Protein AF-X6NZA1-F1 (afdb_monomer)

Structure (mmCIF, N/CA/C/O backbone):
data_AF-X6NZA1-F1
#
_entry.id   AF-X6NZA1-F1
#
loop_
_atom_site.group_PDB
_atom_site.id
_atom_site.type_symbol
_atom_site.label_atom_id
_atom_site.label_alt_id
_atom_site.label_comp_id
_atom_site.label_asym_id
_atom_site.label_entity_id
_atom_site.label_seq_id
_atom_site.pdbx_PDB_ins_code
_atom_site.Cartn_x
_atom_site.Cartn_y
_atom_site.Cartn_z
_atom_site.occupancy
_atom_site.B_iso_or_equiv
_atom_site.auth_seq_id
_atom_site.auth_comp_id
_atom_site.auth_asym_id
_atom_site.auth_atom_id
_atom_site.pdbx_PDB_model_num
ATOM 1 N N . MET A 1 1 ? 11.816 9.836 -14.842 1.00 37.88 1 MET A N 1
ATOM 2 C CA . MET A 1 1 ? 12.867 8.801 -14.950 1.00 37.88 1 MET A CA 1
ATOM 3 C C . MET A 1 1 ? 12.562 7.784 -13.862 1.00 37.88 1 MET A C 1
ATOM 5 O O . MET A 1 1 ? 12.556 8.183 -12.707 1.00 37.88 1 MET A O 1
ATOM 9 N N . TYR A 1 2 ? 12.155 6.558 -14.201 1.00 55.84 2 TYR A N 1
ATOM 10 C CA . TYR A 1 2 ? 11.801 5.559 -13.184 1.00 55.84 2 TYR A CA 1
ATOM 11 C C . TYR A 1 2 ? 13.058 5.196 -12.386 1.00 55.84 2 TYR A C 1
ATOM 13 O O . TYR A 1 2 ? 14.068 4.814 -12.976 1.00 55.84 2 TYR A O 1
ATOM 21 N N . SER A 1 3 ? 13.025 5.378 -11.066 1.00 69.12 3 SER A N 1
ATOM 22 C CA . SER A 1 3 ? 14.088 4.900 -10.187 1.00 69.12 3 SER A CA 1
ATOM 23 C C . SER A 1 3 ? 14.030 3.374 -10.142 1.00 69.12 3 SER A C 1
ATOM 25 O O . SER A 1 3 ? 12.993 2.801 -9.825 1.00 69.12 3 SER A O 1
ATOM 27 N N . VAL A 1 4 ? 15.132 2.717 -10.504 1.00 81.69 4 VAL A N 1
ATOM 28 C CA . VAL A 1 4 ? 15.249 1.255 -10.444 1.00 81.69 4 VAL A CA 1
ATOM 29 C C . VAL A 1 4 ? 15.360 0.844 -8.978 1.00 81.69 4 VAL A C 1
ATOM 31 O O . VAL A 1 4 ? 16.260 1.307 -8.276 1.00 81.69 4 VAL A O 1
ATOM 34 N N . THR A 1 5 ? 14.449 -0.006 -8.506 1.00 89.38 5 THR A N 1
ATOM 35 C CA . THR A 1 5 ? 14.457 -0.506 -7.126 1.00 89.38 5 THR A CA 1
ATOM 36 C C . THR A 1 5 ? 15.289 -1.785 -6.992 1.00 89.38 5 THR A C 1
ATOM 38 O O . THR A 1 5 ? 15.560 -2.487 -7.967 1.00 89.38 5 THR A O 1
ATOM 41 N N . ASN A 1 6 ? 15.655 -2.152 -5.759 1.00 91.56 6 ASN A N 1
ATOM 42 C CA . ASN A 1 6 ? 16.301 -3.444 -5.491 1.00 91.56 6 ASN A CA 1
ATOM 43 C C . ASN A 1 6 ? 15.413 -4.637 -5.888 1.00 91.56 6 ASN A C 1
ATOM 45 O O . ASN A 1 6 ? 15.932 -5.681 -6.285 1.00 91.56 6 ASN A O 1
ATOM 49 N N . LEU A 1 7 ? 14.086 -4.480 -5.812 1.00 91.81 7 LEU A N 1
ATOM 50 C CA . LEU A 1 7 ? 13.142 -5.488 -6.286 1.00 91.81 7 LEU A CA 1
ATOM 51 C C . LEU A 1 7 ? 13.224 -5.631 -7.810 1.00 91.81 7 LEU A C 1
ATOM 53 O O . LEU A 1 7 ? 13.315 -6.750 -8.303 1.00 91.81 7 LEU A O 1
ATOM 57 N N . ASP A 1 8 ? 13.291 -4.521 -8.548 1.00 91.56 8 ASP A N 1
ATOM 58 C CA . ASP A 1 8 ? 13.458 -4.554 -10.007 1.00 91.56 8 ASP A CA 1
ATOM 59 C C . ASP A 1 8 ? 14.763 -5.252 -10.407 1.00 91.56 8 ASP A C 1
ATOM 61 O O . ASP A 1 8 ? 14.767 -6.096 -11.304 1.00 91.56 8 ASP A O 1
ATOM 65 N N . LEU A 1 9 ? 15.865 -4.974 -9.698 1.00 93.69 9 LEU A N 1
ATOM 66 C CA . LEU A 1 9 ? 17.150 -5.644 -9.926 1.00 93.69 9 LEU A CA 1
ATOM 67 C C . LEU A 1 9 ? 17.053 -7.156 -9.699 1.00 93.69 9 LEU A C 1
ATOM 69 O O . LEU A 1 9 ? 17.594 -7.934 -10.484 1.00 93.69 9 LEU A O 1
ATOM 73 N N . LEU A 1 10 ? 16.350 -7.589 -8.652 1.00 95.19 10 LEU A N 1
ATOM 74 C CA . LEU A 1 10 ? 16.145 -9.009 -8.383 1.00 95.19 10 LEU A CA 1
ATOM 75 C C . LEU A 1 10 ? 15.297 -9.669 -9.475 1.00 95.19 10 LEU A C 1
ATOM 77 O O . LEU A 1 10 ? 15.680 -10.715 -9.999 1.00 95.19 10 LEU A O 1
ATOM 81 N N . LEU A 1 11 ? 14.166 -9.054 -9.819 1.00 95.44 11 LEU A N 1
ATOM 82 C CA . LEU A 1 11 ? 13.207 -9.605 -10.771 1.00 95.44 11 LEU A CA 1
ATOM 83 C C . LEU A 1 11 ? 13.744 -9.613 -12.203 1.00 95.44 11 LEU A C 1
ATOM 85 O O . LEU A 1 11 ? 13.451 -10.549 -12.939 1.00 95.44 11 LEU A O 1
ATOM 89 N N . SER A 1 12 ? 14.592 -8.651 -12.582 1.00 94.31 12 SER A N 1
ATOM 90 C CA . SER A 1 12 ? 15.208 -8.592 -13.918 1.00 94.31 12 SER A CA 1
ATOM 91 C C . SER A 1 12 ? 16.053 -9.823 -14.278 1.00 94.31 12 SER A C 1
ATOM 93 O O . SER A 1 12 ? 16.276 -10.092 -15.458 1.00 94.31 12 SER A O 1
ATOM 95 N N . LYS A 1 13 ? 16.461 -10.632 -13.287 1.00 96.94 13 LYS A N 1
ATOM 96 C CA . LYS A 1 13 ? 17.094 -11.946 -13.507 1.00 96.94 13 LYS A CA 1
ATOM 97 C C . LYS A 1 13 ? 16.158 -12.961 -14.176 1.00 96.94 13 LYS A C 1
ATOM 99 O O . LYS A 1 13 ? 16.638 -13.945 -14.733 1.00 96.94 13 LYS A O 1
ATOM 104 N N . TYR A 1 14 ? 14.847 -12.721 -14.134 1.00 97.44 14 TYR A N 1
ATOM 105 C CA . TYR A 1 14 ? 13.796 -13.534 -14.742 1.00 97.44 14 TYR A CA 1
ATOM 106 C C . TYR A 1 14 ? 12.975 -12.664 -15.713 1.00 97.44 14 TYR A C 1
ATOM 108 O O . TYR A 1 14 ? 11.907 -12.174 -15.347 1.00 97.44 14 TYR A O 1
ATOM 116 N N . PRO A 1 15 ? 13.451 -12.442 -16.955 1.00 95.81 15 PRO A N 1
ATOM 117 C CA . PRO A 1 15 ? 12.930 -11.381 -17.823 1.00 95.81 15 PRO A CA 1
ATOM 118 C C . PRO A 1 15 ? 11.441 -11.484 -18.166 1.00 95.81 15 PRO A C 1
ATOM 120 O O . PRO A 1 15 ? 10.765 -10.461 -18.229 1.00 95.81 15 PRO A O 1
ATOM 123 N N . SER A 1 16 ? 10.916 -12.698 -18.365 1.00 97.12 16 SER A N 1
ATOM 124 C CA . SER A 1 16 ? 9.486 -12.906 -18.630 1.00 97.12 16 SER A CA 1
ATOM 125 C C . SER A 1 16 ? 8.631 -12.504 -17.430 1.00 97.12 16 SER A C 1
ATOM 127 O O . SER A 1 16 ? 7.700 -11.721 -17.572 1.00 97.12 16 SER A O 1
ATOM 129 N N . TYR A 1 17 ? 9.007 -12.966 -16.235 1.00 96.81 17 TYR A N 1
ATOM 130 C CA . TYR A 1 17 ? 8.321 -12.606 -14.999 1.00 96.81 17 TYR A CA 1
ATOM 131 C C . TYR A 1 17 ? 8.415 -11.105 -14.717 1.00 96.81 17 TYR A C 1
ATOM 133 O O . TYR A 1 17 ? 7.430 -10.490 -14.321 1.00 96.81 17 TYR A O 1
ATOM 141 N N . TRP A 1 18 ? 9.586 -10.501 -14.940 1.00 96.44 18 TRP A N 1
ATOM 142 C CA . TRP A 1 18 ? 9.766 -9.062 -14.774 1.00 96.44 18 TRP A CA 1
ATOM 143 C C . TRP A 1 18 ? 8.849 -8.265 -15.702 1.00 96.44 18 TRP A C 1
ATOM 145 O O . TRP A 1 18 ? 8.194 -7.340 -15.235 1.00 96.44 18 TRP A O 1
ATOM 155 N N . ALA A 1 19 ? 8.739 -8.648 -16.977 1.00 96.06 19 ALA A N 1
ATOM 156 C CA . ALA A 1 19 ? 7.845 -7.978 -17.916 1.00 96.06 19 ALA A CA 1
ATOM 157 C C . ALA A 1 19 ? 6.382 -8.027 -17.440 1.00 96.06 19 ALA A C 1
ATOM 159 O O . ALA A 1 19 ? 5.717 -6.990 -17.392 1.00 96.06 19 ALA A O 1
ATOM 160 N N . ASP A 1 20 ? 5.902 -9.201 -17.024 1.00 97.06 20 ASP A N 1
ATOM 161 C CA . ASP A 1 20 ? 4.536 -9.369 -16.517 1.00 97.06 20 ASP A CA 1
ATOM 162 C C . ASP A 1 20 ? 4.304 -8.569 -15.228 1.00 97.06 20 ASP A C 1
ATOM 164 O O . ASP A 1 20 ? 3.317 -7.838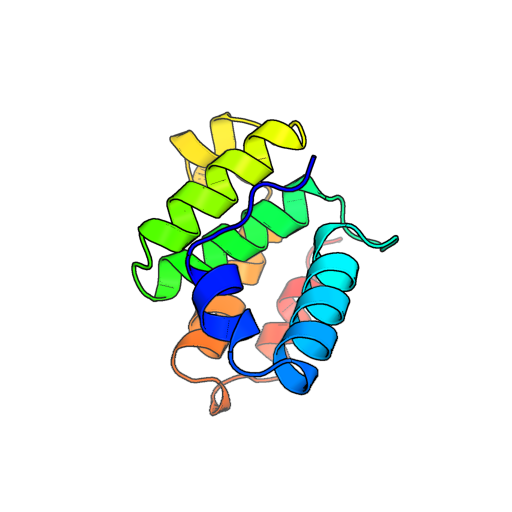 -15.109 1.00 97.06 20 ASP A O 1
ATOM 168 N N . PHE A 1 21 ? 5.245 -8.639 -14.283 1.00 95.88 21 PHE A N 1
ATOM 169 C CA . PHE A 1 21 ? 5.190 -7.896 -13.026 1.00 95.88 21 PHE A CA 1
ATOM 170 C C . PHE A 1 21 ? 5.190 -6.381 -13.251 1.00 95.88 21 PHE A C 1
ATOM 172 O O . PHE A 1 21 ? 4.350 -5.676 -12.692 1.00 95.88 21 PHE A O 1
ATOM 179 N N . SER A 1 22 ? 6.104 -5.863 -14.073 1.00 93.94 22 SER A N 1
ATOM 180 C CA . SER A 1 22 ? 6.208 -4.432 -14.358 1.00 93.94 22 SER A CA 1
ATOM 181 C C . SER A 1 22 ? 4.961 -3.911 -15.066 1.00 93.94 22 SER A C 1
ATOM 183 O O . SER A 1 22 ? 4.468 -2.843 -14.705 1.00 93.94 22 SER A O 1
ATOM 185 N N . ASN A 1 23 ? 4.401 -4.678 -16.006 1.00 95.75 23 ASN A N 1
ATOM 186 C CA . ASN A 1 23 ? 3.147 -4.330 -16.673 1.00 95.75 23 ASN 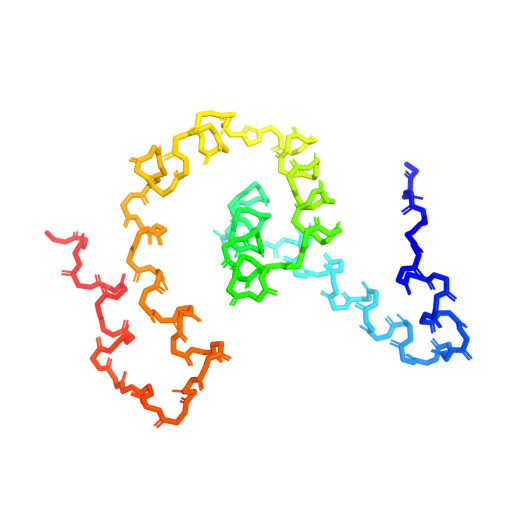A CA 1
ATOM 187 C C . ASN A 1 23 ? 1.972 -4.302 -15.691 1.00 95.75 23 ASN A C 1
ATOM 189 O O . ASN A 1 23 ? 1.187 -3.349 -15.693 1.00 95.75 23 ASN A O 1
ATOM 193 N N . PHE A 1 24 ? 1.866 -5.313 -14.825 1.00 95.81 24 PHE A N 1
ATOM 194 C CA . PHE A 1 24 ? 0.844 -5.358 -13.784 1.00 95.81 24 PHE A CA 1
ATOM 195 C C . PHE A 1 24 ? 0.974 -4.169 -12.826 1.00 95.81 24 PHE A C 1
ATOM 197 O O . PHE A 1 24 ? 0.005 -3.441 -12.623 1.00 95.81 24 PHE A O 1
ATOM 204 N N . ASN A 1 25 ? 2.172 -3.921 -12.294 1.00 94.69 25 ASN A N 1
ATOM 205 C CA . ASN A 1 25 ? 2.419 -2.848 -11.338 1.00 94.69 25 ASN A CA 1
ATOM 206 C C . ASN A 1 25 ? 2.168 -1.459 -11.950 1.00 94.69 25 ASN A C 1
ATOM 208 O O . ASN A 1 25 ? 1.517 -0.619 -11.331 1.00 94.69 25 ASN A O 1
ATOM 212 N N . ALA A 1 26 ? 2.613 -1.224 -13.190 1.00 93.94 26 ALA A N 1
ATOM 213 C CA . ALA A 1 26 ? 2.342 0.023 -13.902 1.00 93.94 26 ALA A CA 1
ATOM 214 C C . ALA A 1 26 ? 0.839 0.222 -14.139 1.00 93.94 26 ALA A C 1
ATOM 216 O O . ALA A 1 26 ? 0.316 1.310 -13.903 1.00 93.94 26 ALA A O 1
ATOM 217 N N . THR A 1 27 ? 0.123 -0.831 -14.539 1.00 95.31 27 THR A N 1
ATOM 218 C CA . THR A 1 27 ? -1.333 -0.775 -14.732 1.00 95.31 27 THR A CA 1
ATOM 219 C C . THR A 1 27 ? -2.050 -0.481 -13.417 1.00 95.31 27 THR A C 1
ATOM 221 O O . THR A 1 27 ? -2.901 0.408 -13.363 1.00 95.31 27 THR A O 1
ATOM 224 N N . LEU A 1 28 ? -1.676 -1.183 -12.346 1.00 95.19 28 LEU A N 1
ATOM 225 C CA . LEU A 1 28 ? -2.292 -1.044 -11.034 1.00 95.19 28 LEU A CA 1
ATOM 226 C C . LEU A 1 28 ? -2.058 0.347 -10.447 1.00 95.19 28 LEU A C 1
ATOM 228 O O . LEU A 1 28 ? -3.017 0.966 -10.003 1.00 95.19 28 LEU A O 1
ATOM 232 N N . MET A 1 29 ? -0.826 0.863 -10.469 1.00 95.00 29 MET A N 1
ATOM 233 C CA . MET A 1 29 ? -0.471 2.101 -9.763 1.00 95.00 29 MET A CA 1
ATOM 234 C C . MET A 1 29 ? -0.636 3.361 -10.620 1.00 95.00 29 MET A C 1
ATOM 236 O O . MET A 1 29 ? -1.095 4.384 -10.117 1.00 95.00 29 MET A O 1
ATOM 240 N N . LEU A 1 30 ? -0.307 3.293 -11.914 1.00 93.12 30 LEU A N 1
ATOM 241 C CA . LEU A 1 30 ? -0.257 4.456 -12.814 1.00 93.12 30 LEU A CA 1
ATOM 242 C C . LEU A 1 30 ? -1.339 4.436 -13.901 1.00 93.12 30 LEU A C 1
ATOM 244 O O . LEU A 1 30 ? -1.657 5.482 -14.463 1.00 93.12 30 LEU A O 1
ATOM 248 N N . GLY A 1 31 ? -1.910 3.267 -14.200 1.00 92.62 31 GLY A N 1
ATOM 249 C CA . GLY A 1 31 ? -2.922 3.109 -15.240 1.00 92.62 31 GLY A CA 1
ATOM 250 C C . GLY A 1 31 ? -4.210 3.885 -14.956 1.00 92.62 31 GLY A C 1
ATOM 251 O O . GLY A 1 31 ? -4.584 4.130 -13.804 1.00 92.62 31 GLY A O 1
ATOM 252 N N . ASN A 1 32 ? -4.931 4.245 -16.018 1.00 91.56 32 ASN A N 1
ATOM 253 C CA . ASN A 1 32 ? -6.252 4.860 -15.898 1.00 91.56 32 ASN A CA 1
ATOM 254 C C . ASN A 1 32 ? -7.197 3.929 -15.128 1.00 91.56 32 ASN A C 1
ATOM 256 O O . ASN A 1 32 ? -7.270 2.735 -15.407 1.00 91.56 32 ASN A O 1
ATOM 260 N N . GLY A 1 33 ? -7.922 4.469 -14.153 1.00 89.50 33 GLY A N 1
ATOM 261 C CA . GLY A 1 33 ? -8.814 3.672 -13.320 1.00 89.50 33 GLY A CA 1
ATOM 262 C C . GLY A 1 33 ? -9.688 4.529 -12.408 1.00 89.50 33 GLY A C 1
ATOM 263 O O . GLY A 1 33 ? -9.467 5.734 -12.302 1.00 89.50 33 GLY A O 1
ATOM 264 N N . PRO A 1 34 ? -10.673 3.913 -11.736 1.00 90.25 34 PRO A N 1
ATOM 265 C CA . PRO A 1 34 ? -11.675 4.627 -10.941 1.00 90.25 34 PRO A CA 1
ATOM 266 C C . PRO A 1 34 ? -11.133 5.202 -9.623 1.00 90.25 34 PRO A C 1
ATOM 268 O O . PRO A 1 34 ? -11.806 6.006 -8.985 1.00 90.25 34 PRO A O 1
ATOM 271 N N . ILE A 1 35 ? -9.940 4.774 -9.194 1.00 92.75 35 ILE A N 1
ATOM 272 C CA . ILE A 1 35 ? -9.295 5.201 -7.947 1.00 92.75 35 ILE A CA 1
ATOM 273 C C . ILE A 1 35 ? -8.149 6.160 -8.287 1.00 92.75 35 ILE A C 1
ATOM 275 O O . ILE A 1 35 ? -7.353 5.869 -9.187 1.00 92.75 35 ILE A O 1
ATOM 279 N N . LEU A 1 36 ? -8.056 7.272 -7.555 1.00 93.06 36 LEU A N 1
ATOM 280 C CA . LEU A 1 36 ? -6.981 8.263 -7.673 1.00 93.06 36 LEU A CA 1
ATOM 281 C C . LEU A 1 36 ? -5.614 7.658 -7.307 1.00 93.06 36 LEU A C 1
ATOM 283 O O . LEU A 1 36 ? -5.543 6.703 -6.533 1.00 93.06 36 LEU A O 1
ATOM 287 N N . GLN A 1 37 ? -4.524 8.176 -7.873 1.00 95.00 37 GLN A N 1
ATOM 288 C CA . GLN A 1 37 ? -3.198 7.550 -7.751 1.00 95.00 37 GLN A CA 1
ATOM 289 C C . GLN A 1 37 ? -2.696 7.537 -6.302 1.00 95.00 37 GLN A C 1
ATOM 291 O O . GLN A 1 37 ? -2.257 6.501 -5.809 1.00 95.00 37 GLN A O 1
ATOM 296 N N . GLU A 1 38 ? -2.843 8.640 -5.577 1.00 94.69 38 GLU A N 1
ATOM 297 C CA . GLU A 1 38 ? -2.484 8.756 -4.166 1.00 94.69 38 GLU A CA 1
ATOM 298 C C . GLU A 1 38 ? -3.280 7.784 -3.280 1.00 94.69 38 GLU A C 1
ATOM 300 O O . GLU A 1 38 ? -2.724 7.160 -2.379 1.00 94.69 38 GLU A O 1
ATOM 305 N N . TRP A 1 39 ? -4.555 7.531 -3.592 1.00 95.62 39 TRP A N 1
ATOM 306 C CA . TRP A 1 39 ? -5.346 6.521 -2.881 1.00 95.62 39 TRP A CA 1
ATOM 307 C C . TRP A 1 39 ? -4.805 5.107 -3.102 1.00 95.62 39 TRP A C 1
ATOM 309 O O . TRP A 1 39 ? -4.812 4.298 -2.175 1.00 95.62 39 TRP A O 1
ATOM 319 N N . ARG A 1 40 ? -4.308 4.799 -4.306 1.00 97.00 40 ARG A N 1
ATOM 320 C CA . ARG A 1 40 ? -3.694 3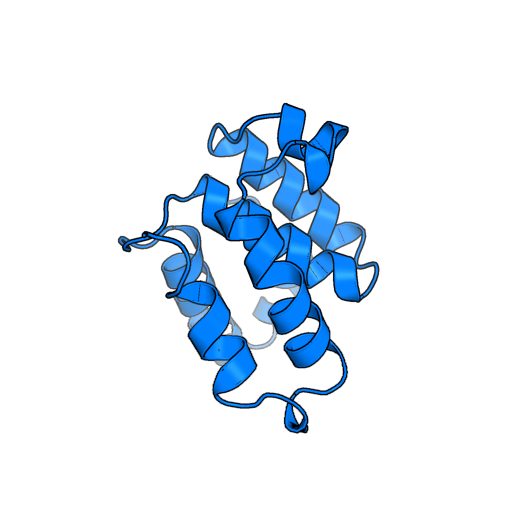.494 -4.607 1.00 97.00 40 ARG A CA 1
ATOM 321 C C . ARG A 1 40 ? -2.407 3.293 -3.817 1.00 97.00 40 ARG A C 1
ATOM 323 O O . ARG A 1 40 ? -2.225 2.227 -3.236 1.00 97.00 40 ARG A O 1
ATOM 330 N N . TYR A 1 41 ? -1.550 4.314 -3.745 1.00 97.25 41 TYR A N 1
ATOM 331 C CA . TYR A 1 41 ? -0.336 4.249 -2.928 1.00 97.25 41 TYR A CA 1
ATOM 332 C C . TYR A 1 41 ? -0.660 4.112 -1.441 1.00 97.25 41 TYR A C 1
ATOM 334 O O . TYR A 1 41 ? -0.054 3.278 -0.778 1.00 97.25 41 TYR A O 1
ATOM 342 N N . TYR A 1 42 ? -1.662 4.826 -0.924 1.00 97.44 42 TYR A N 1
ATOM 343 C CA . TYR A 1 42 ? -2.058 4.665 0.475 1.00 97.44 42 TYR A CA 1
ATOM 344 C C . TYR A 1 42 ? -2.642 3.278 0.778 1.00 97.44 42 TYR A C 1
ATOM 346 O O . TYR A 1 42 ? -2.314 2.675 1.796 1.00 97.44 42 TYR A O 1
ATOM 354 N N . LEU A 1 43 ? -3.449 2.717 -0.130 1.00 96.88 43 LEU A N 1
ATOM 355 C CA . LEU A 1 43 ? -3.921 1.331 -0.024 1.00 96.88 43 LEU A CA 1
ATOM 356 C C . LEU A 1 43 ? -2.761 0.329 -0.034 1.00 96.88 43 LEU A C 1
ATOM 358 O O . LEU A 1 43 ? -2.774 -0.634 0.732 1.00 96.88 43 LEU A O 1
ATOM 362 N N . ALA A 1 44 ? -1.747 0.563 -0.867 1.00 97.19 44 ALA A N 1
ATOM 363 C CA . ALA A 1 44 ? -0.548 -0.261 -0.892 1.00 97.19 44 ALA A CA 1
ATOM 364 C C . ALA A 1 44 ? 0.244 -0.154 0.424 1.00 97.19 44 ALA A C 1
ATOM 366 O O . ALA A 1 44 ? 0.699 -1.181 0.924 1.00 97.19 44 ALA A O 1
ATOM 367 N N . ILE A 1 45 ? 0.354 1.045 1.019 1.00 97.62 45 ILE A N 1
ATOM 368 C CA . ILE A 1 45 ? 0.943 1.237 2.357 1.00 97.62 45 ILE A CA 1
ATOM 369 C C . ILE A 1 45 ? 0.166 0.402 3.374 1.00 97.62 45 ILE A C 1
ATOM 371 O O . ILE A 1 45 ? 0.758 -0.431 4.049 1.00 97.62 45 ILE A O 1
ATOM 375 N N . MET A 1 46 ? -1.167 0.533 3.417 1.00 97.25 46 MET A N 1
ATOM 376 C CA . MET A 1 46 ? -2.016 -0.246 4.325 1.00 97.25 46 MET A CA 1
ATOM 377 C C . MET A 1 46 ? -1.799 -1.758 4.182 1.00 97.25 46 MET A C 1
ATOM 379 O O . MET A 1 46 ? -1.806 -2.473 5.185 1.00 97.25 46 MET A O 1
ATOM 383 N N . ALA A 1 47 ? -1.642 -2.260 2.955 1.00 97.69 47 ALA A N 1
ATOM 384 C CA . ALA A 1 47 ? -1.374 -3.671 2.694 1.00 97.69 47 ALA A CA 1
ATOM 385 C C . ALA A 1 47 ? 0.029 -4.086 3.172 1.00 97.69 47 ALA A C 1
ATOM 387 O O . ALA A 1 47 ? 0.163 -5.074 3.891 1.00 97.69 47 ALA A O 1
ATOM 388 N N . ALA A 1 48 ? 1.066 -3.311 2.840 1.00 97.38 48 ALA A N 1
ATOM 389 C CA . ALA A 1 48 ? 2.447 -3.583 3.241 1.00 97.38 48 ALA A CA 1
ATOM 390 C C . ALA A 1 48 ? 2.642 -3.524 4.768 1.00 97.38 48 ALA A C 1
ATOM 392 O O . ALA A 1 48 ? 3.357 -4.355 5.333 1.00 97.38 48 ALA A O 1
ATOM 393 N N . SER A 1 49 ? 1.946 -2.608 5.450 1.00 96.19 49 SER A N 1
ATOM 394 C CA . SER A 1 49 ? 1.938 -2.484 6.913 1.00 96.19 49 SER A CA 1
ATOM 395 C C . SER A 1 49 ? 1.353 -3.698 7.637 1.00 96.19 49 SER A C 1
ATOM 397 O O . SER A 1 49 ? 1.552 -3.827 8.836 1.00 96.19 49 SER A O 1
ATOM 399 N N . ARG A 1 50 ? 0.649 -4.618 6.958 1.00 96.75 50 ARG A N 1
ATOM 400 C CA . ARG A 1 50 ? 0.186 -5.868 7.593 1.00 96.75 50 ARG A CA 1
ATOM 401 C C . ARG A 1 50 ? 1.315 -6.848 7.904 1.00 96.75 50 ARG A C 1
ATOM 403 O O . ARG A 1 50 ? 1.101 -7.764 8.693 1.00 96.75 50 ARG A O 1
ATOM 410 N N . TYR A 1 51 ? 2.473 -6.670 7.277 1.00 96.88 51 TYR A N 1
ATOM 411 C CA . TYR A 1 51 ? 3.630 -7.553 7.408 1.00 96.88 51 TYR A CA 1
ATOM 412 C C . TYR A 1 51 ? 4.892 -6.809 7.856 1.00 96.88 51 TYR A C 1
ATOM 414 O O . TYR A 1 51 ? 5.986 -7.338 7.680 1.00 96.88 51 TYR A O 1
ATOM 422 N N . ASP A 1 52 ? 4.751 -5.575 8.355 1.00 94.56 52 ASP A N 1
ATOM 423 C CA . ASP A 1 52 ? 5.867 -4.729 8.799 1.00 94.56 52 ASP A CA 1
ATOM 424 C C . ASP A 1 52 ? 6.994 -4.619 7.752 1.00 94.56 52 ASP A C 1
ATOM 426 O O . ASP A 1 52 ? 8.186 -4.638 8.054 1.00 94.56 52 ASP A O 1
ATOM 430 N N . CYS A 1 53 ? 6.616 -4.526 6.471 1.00 95.62 53 CYS A N 1
ATOM 431 C CA . CYS A 1 53 ? 7.567 -4.472 5.364 1.00 95.62 53 CYS A CA 1
ATOM 432 C C . CYS A 1 53 ? 8.139 -3.054 5.194 1.00 95.62 53 CYS A C 1
ATOM 434 O O . CYS A 1 53 ? 7.827 -2.363 4.224 1.00 95.62 53 CYS A O 1
ATOM 436 N N . GLU A 1 54 ? 8.976 -2.612 6.137 1.00 94.25 54 GLU A N 1
ATOM 437 C CA . GLU A 1 54 ? 9.521 -1.244 6.194 1.00 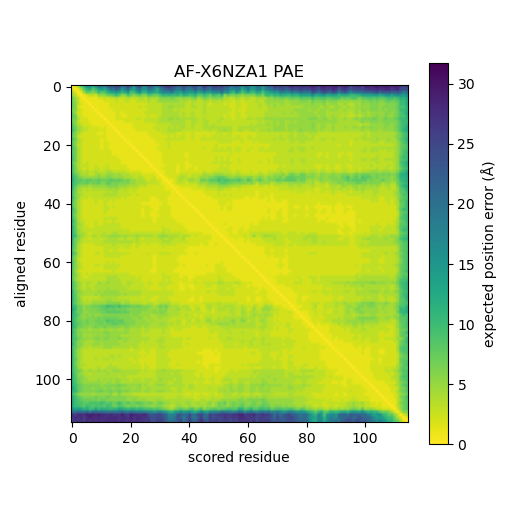94.25 54 GLU A CA 1
ATOM 438 C C . GLU A 1 54 ? 10.124 -0.741 4.868 1.00 94.25 54 GLU A C 1
ATOM 440 O O . GLU A 1 54 ? 9.797 0.381 4.472 1.00 94.25 54 GLU A O 1
ATOM 445 N N . PRO A 1 55 ? 10.928 -1.526 4.113 1.00 93.50 55 PRO A N 1
ATOM 446 C CA . PRO A 1 55 ? 11.488 -1.041 2.851 1.00 93.50 55 PRO A CA 1
ATOM 447 C C . PRO A 1 55 ? 10.413 -0.729 1.805 1.00 93.50 55 PRO A C 1
ATOM 449 O O . PRO A 1 55 ? 10.535 0.238 1.052 1.00 93.50 55 PRO A O 1
ATOM 452 N N . LEU A 1 56 ? 9.355 -1.544 1.755 1.00 95.00 56 LEU A N 1
ATOM 453 C CA . LEU A 1 56 ? 8.241 -1.335 0.837 1.00 95.00 56 LEU A CA 1
ATOM 454 C C . LEU A 1 56 ? 7.356 -0.180 1.310 1.00 95.00 56 LEU A C 1
ATOM 456 O O . LEU A 1 56 ? 6.955 0.637 0.488 1.00 95.00 56 LEU A O 1
ATOM 460 N N . ILE A 1 57 ? 7.095 -0.081 2.615 1.00 96.81 57 ILE A N 1
ATOM 461 C CA . ILE A 1 57 ? 6.330 1.021 3.209 1.00 96.81 57 ILE A CA 1
ATOM 462 C C . ILE A 1 57 ? 7.006 2.354 2.884 1.00 96.81 57 ILE A C 1
ATOM 464 O O . ILE A 1 57 ? 6.374 3.202 2.265 1.00 96.81 57 ILE A O 1
ATOM 468 N N . GLY A 1 58 ? 8.302 2.508 3.174 1.00 95.56 58 GLY A N 1
ATOM 469 C CA . GLY A 1 58 ? 9.025 3.753 2.896 1.00 95.56 58 GLY A CA 1
ATOM 470 C C . GLY A 1 58 ? 9.058 4.115 1.405 1.00 95.56 58 GLY A C 1
ATOM 471 O O . GLY A 1 58 ? 8.907 5.282 1.037 1.00 95.56 58 GLY A O 1
ATOM 472 N N . PHE A 1 59 ? 9.184 3.121 0.517 1.00 95.50 59 PHE A N 1
ATOM 473 C CA . PHE A 1 59 ? 9.065 3.347 -0.926 1.00 95.50 59 PHE A CA 1
ATOM 474 C C . PHE A 1 59 ? 7.670 3.862 -1.313 1.00 95.50 59 PHE A C 1
ATOM 476 O O . PHE A 1 59 ? 7.551 4.823 -2.075 1.00 95.50 59 PHE A O 1
ATOM 483 N N . LEU A 1 60 ? 6.613 3.242 -0.789 1.00 96.56 60 LEU A N 1
ATOM 484 C CA . LEU A 1 60 ? 5.234 3.613 -1.095 1.00 96.56 60 LEU A CA 1
ATOM 485 C C . LEU A 1 60 ? 4.841 4.966 -0.489 1.00 96.56 60 LEU A C 1
ATOM 487 O O . LEU A 1 60 ? 4.101 5.704 -1.129 1.00 96.56 60 LEU A O 1
ATOM 491 N N . GLU A 1 61 ? 5.358 5.325 0.687 1.00 97.06 61 GLU A N 1
ATOM 492 C CA . GLU A 1 61 ? 5.194 6.652 1.295 1.00 97.06 61 GLU A CA 1
ATOM 493 C C . GLU A 1 61 ? 5.815 7.749 0.430 1.00 97.06 61 GLU A C 1
ATOM 495 O O . GLU A 1 61 ? 5.175 8.768 0.165 1.00 97.06 61 GLU A O 1
ATOM 500 N N . CYS A 1 62 ? 7.025 7.511 -0.084 1.00 95.81 62 CYS A N 1
ATOM 501 C CA . CYS A 1 62 ? 7.669 8.414 -1.033 1.00 95.81 62 CYS A CA 1
ATOM 502 C C . CYS A 1 62 ? 6.805 8.588 -2.293 1.00 95.81 62 CYS A C 1
ATOM 504 O O . CYS A 1 62 ? 6.516 9.711 -2.704 1.00 95.81 62 CYS A O 1
ATOM 506 N N . LYS A 1 63 ? 6.289 7.487 -2.858 1.00 95.81 63 LYS A N 1
ATOM 507 C CA . LYS A 1 63 ? 5.388 7.551 -4.018 1.00 95.81 63 LYS A CA 1
ATOM 508 C C . LYS A 1 63 ? 4.062 8.242 -3.720 1.00 95.81 6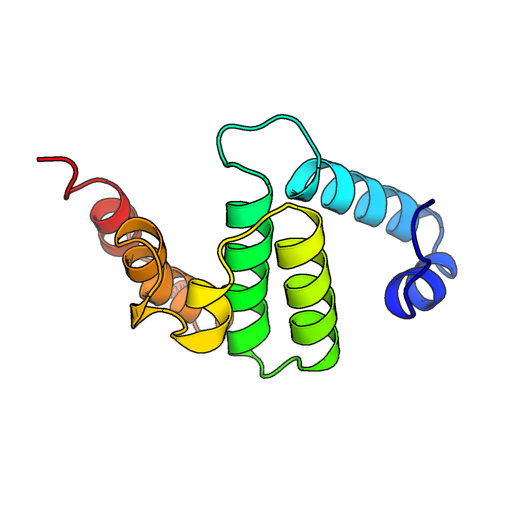3 LYS A C 1
ATOM 510 O O . LYS A 1 63 ? 3.592 9.031 -4.532 1.00 95.81 63 LYS A O 1
ATOM 515 N N . PHE A 1 64 ? 3.478 8.015 -2.552 1.00 97.19 64 PHE A N 1
ATOM 516 C CA . PHE A 1 64 ? 2.281 8.724 -2.117 1.00 97.19 64 PHE A CA 1
ATOM 517 C C . PHE A 1 64 ? 2.503 10.245 -2.112 1.00 97.19 64 PHE A C 1
ATOM 519 O O . PHE A 1 64 ? 1.667 10.987 -2.625 1.00 97.19 64 PHE A O 1
ATOM 526 N N . GLN A 1 65 ? 3.652 10.708 -1.609 1.00 96.44 65 GLN A N 1
ATOM 527 C CA . GLN A 1 65 ? 4.022 12.126 -1.606 1.00 96.44 65 GLN A CA 1
ATOM 528 C C . GLN A 1 65 ? 4.312 12.674 -3.012 1.00 96.44 65 GLN A C 1
ATOM 530 O O . GLN A 1 65 ? 3.844 13.765 -3.341 1.00 96.44 65 GLN A O 1
ATOM 535 N N . GLU A 1 66 ? 5.031 11.924 -3.859 1.00 95.31 66 GLU A N 1
ATOM 536 C CA . GLU A 1 66 ? 5.291 12.290 -5.265 1.00 95.31 66 GLU A CA 1
ATOM 537 C C . G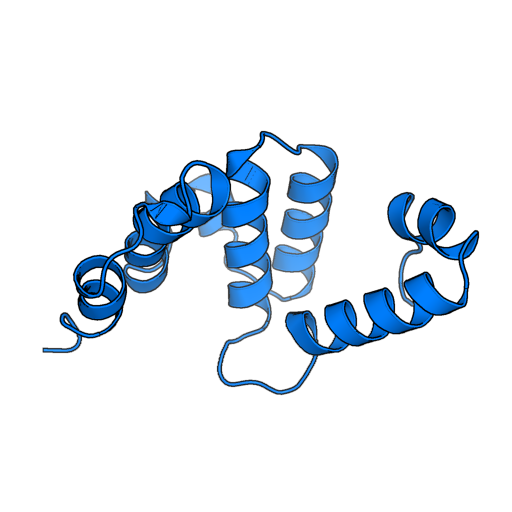LU A 1 66 ? 3.989 12.524 -6.047 1.00 95.31 66 GLU A C 1
ATOM 539 O O . GLU A 1 66 ? 3.930 13.400 -6.907 1.00 95.31 66 GLU A O 1
ATOM 544 N N . HIS A 1 67 ? 2.936 11.772 -5.717 1.00 94.81 67 HIS A N 1
ATOM 545 C CA . HIS A 1 67 ? 1.608 11.887 -6.317 1.00 94.81 67 HIS A CA 1
ATOM 546 C C . HIS A 1 67 ? 0.656 12.810 -5.530 1.00 94.81 67 HIS A C 1
ATOM 548 O O . HIS A 1 67 ? -0.560 12.700 -5.657 1.00 94.81 67 HIS A O 1
ATOM 554 N N . HIS A 1 68 ? 1.200 13.746 -4.742 1.00 95.56 68 HIS A N 1
ATOM 555 C CA . HIS A 1 68 ? 0.456 14.783 -4.011 1.00 95.56 68 HIS A CA 1
ATOM 556 C C . HIS A 1 68 ? -0.548 14.255 -2.971 1.00 95.56 68 HIS A C 1
ATOM 558 O O . HIS A 1 68 ? -1.537 14.920 -2.653 1.00 95.56 68 HIS A O 1
ATOM 564 N N . GLY A 1 69 ? -0.286 13.076 -2.407 1.00 95.94 69 GLY A N 1
ATOM 565 C CA . GLY A 1 69 ? -1.055 12.536 -1.296 1.00 95.94 69 GLY A CA 1
ATOM 566 C C . GLY A 1 69 ? -1.007 13.435 -0.058 1.00 95.94 69 GLY A C 1
ATOM 567 O O . GLY A 1 69 ? 0.005 14.076 0.230 1.00 95.94 69 GLY A O 1
ATOM 568 N N . ASN A 1 70 ? -2.109 13.483 0.695 1.00 95.88 70 ASN A N 1
ATOM 569 C CA . ASN A 1 70 ? -2.225 14.322 1.888 1.00 95.88 70 ASN A CA 1
ATOM 570 C C . ASN A 1 70 ? -1.256 13.856 3.000 1.00 95.88 70 ASN A C 1
ATOM 572 O O . ASN A 1 70 ? -1.474 12.782 3.569 1.00 95.88 70 ASN A O 1
ATOM 576 N N . PRO A 1 71 ? -0.250 14.661 3.398 1.00 94.94 71 PRO A N 1
ATOM 577 C CA . PRO A 1 71 ? 0.732 14.263 4.411 1.00 94.94 71 PRO A CA 1
ATOM 578 C C . PRO A 1 71 ? 0.118 13.913 5.772 1.00 94.94 71 PRO A C 1
ATOM 580 O O . PRO A 1 71 ? 0.678 13.104 6.510 1.00 94.94 71 PRO A O 1
ATOM 583 N N . ALA A 1 72 ? -1.053 14.473 6.099 1.00 96.00 72 ALA A N 1
ATOM 584 C CA . ALA A 1 72 ? -1.754 14.166 7.341 1.00 96.00 72 ALA A CA 1
ATOM 585 C C . ALA A 1 72 ? -2.087 12.673 7.472 1.00 96.00 72 ALA A C 1
ATOM 587 O O . ALA A 1 72 ? -2.144 12.168 8.587 1.00 96.00 72 ALA A O 1
ATOM 588 N N . TRP A 1 73 ? -2.264 11.955 6.359 1.00 96.12 73 TRP A N 1
ATOM 589 C CA . TRP A 1 73 ? -2.567 10.522 6.366 1.00 96.12 73 TRP A CA 1
ATOM 590 C C . TRP A 1 73 ? -1.370 9.655 6.751 1.00 96.12 73 TRP A C 1
ATOM 592 O O . TRP A 1 73 ? -1.563 8.556 7.265 1.00 96.12 73 TRP A O 1
ATOM 602 N N . LEU A 1 74 ? -0.146 10.131 6.506 1.00 95.81 74 LEU A N 1
ATOM 603 C CA . LEU A 1 74 ? 1.074 9.454 6.951 1.00 95.81 74 LEU A CA 1
ATOM 604 C C . LEU A 1 74 ? 1.343 9.742 8.433 1.00 95.81 74 LEU A C 1
ATOM 606 O O . LEU A 1 74 ? 1.694 8.843 9.183 1.00 95.81 74 LEU A O 1
ATOM 610 N N . ILE A 1 75 ? 1.106 10.983 8.872 1.00 94.31 75 ILE A N 1
ATOM 611 C CA . ILE A 1 75 ? 1.345 11.409 10.262 1.00 94.31 75 ILE A CA 1
ATOM 612 C C . ILE A 1 75 ? 0.284 10.842 11.213 1.00 94.31 75 ILE A C 1
ATOM 614 O O . ILE A 1 75 ? 0.606 10.295 12.262 1.00 94.31 75 ILE A O 1
ATOM 618 N N . GLY A 1 76 ? -0.992 11.004 10.862 1.00 91.62 76 GLY A N 1
ATOM 619 C CA . GLY A 1 76 ? -2.132 10.565 11.667 1.00 91.62 76 GLY A CA 1
ATOM 620 C C . GLY A 1 76 ? -2.632 9.165 11.317 1.00 91.62 76 GLY A C 1
ATOM 621 O O . GLY A 1 76 ? -3.651 8.736 11.857 1.00 91.62 76 GLY A O 1
ATOM 622 N N . GLY A 1 77 ? -1.960 8.471 10.392 1.00 91.94 77 GLY A N 1
ATOM 623 C CA . GLY A 1 77 ? -2.324 7.129 9.955 1.00 91.94 77 GLY A CA 1
ATOM 624 C C . GLY A 1 77 ? -3.788 7.023 9.523 1.00 91.94 77 GLY A C 1
ATOM 625 O O . GLY A 1 77 ? -4.372 7.944 8.939 1.00 91.94 77 GLY A O 1
ATOM 626 N N . LEU A 1 78 ? -4.405 5.888 9.863 1.00 90.62 78 LEU A N 1
ATOM 627 C CA . LEU A 1 78 ? -5.803 5.636 9.539 1.00 90.62 78 LEU A CA 1
ATOM 628 C C . LEU A 1 78 ? -6.733 6.704 10.109 1.00 90.62 78 LEU A C 1
ATOM 630 O O . LEU A 1 78 ? -7.697 7.034 9.428 1.00 90.62 78 LEU A O 1
ATOM 634 N N . ASP A 1 79 ? -6.465 7.278 11.284 1.00 92.69 79 ASP A N 1
ATOM 635 C CA . ASP A 1 79 ? -7.372 8.236 11.927 1.00 92.69 79 ASP A CA 1
ATOM 636 C C . ASP A 1 79 ? -7.561 9.518 11.119 1.00 92.69 79 ASP A C 1
ATOM 638 O O . ASP A 1 79 ? -8.692 10.006 11.022 1.00 92.69 79 ASP A O 1
ATOM 642 N N . ALA A 1 80 ? -6.494 9.989 10.473 1.00 93.06 80 ALA A N 1
ATOM 643 C CA . ALA A 1 80 ? -6.514 11.139 9.572 1.00 93.06 80 ALA A CA 1
ATOM 644 C C . ALA A 1 80 ? -6.984 10.804 8.143 1.00 93.06 80 ALA A C 1
ATOM 646 O O . ALA A 1 80 ? -7.239 11.717 7.356 1.00 93.06 80 ALA A O 1
ATOM 647 N N . SER A 1 81 ? -7.097 9.516 7.803 1.00 91.75 81 SER A N 1
ATOM 648 C CA . SER A 1 81 ? -7.541 9.051 6.486 1.00 91.75 81 SER A CA 1
ATOM 649 C C . SER A 1 81 ? -9.064 9.075 6.322 1.00 91.75 81 SER A C 1
ATOM 651 O O . SER A 1 81 ? -9.838 9.096 7.289 1.00 91.75 81 SER A O 1
ATOM 653 N N . ASP A 1 82 ? -9.509 9.013 5.068 1.00 90.50 82 ASP A N 1
ATOM 654 C CA . ASP A 1 82 ? -10.925 8.968 4.731 1.00 90.50 82 ASP A CA 1
ATOM 655 C C . ASP A 1 82 ? -11.655 7.749 5.311 1.00 90.50 82 ASP A C 1
ATOM 657 O O . ASP A 1 82 ? -11.160 6.619 5.331 1.00 90.50 82 ASP A O 1
ATOM 661 N N . ARG A 1 83 ? -12.929 7.943 5.684 1.00 89.94 83 ARG A N 1
ATOM 662 C CA . ARG A 1 83 ? -13.785 6.868 6.227 1.00 89.94 83 ARG A CA 1
ATOM 663 C C . ARG A 1 83 ? -13.879 5.658 5.290 1.00 89.94 83 ARG A C 1
ATOM 665 O O . ARG A 1 83 ? -14.058 4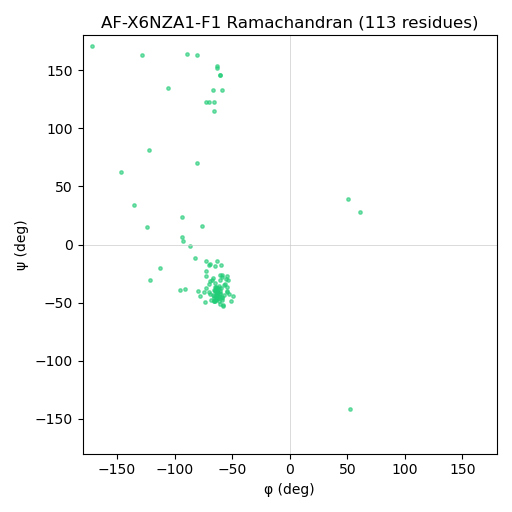.539 5.763 1.00 89.94 83 ARG A O 1
ATOM 672 N N . LYS A 1 84 ? -13.771 5.864 3.972 1.00 89.50 84 LYS A N 1
ATOM 673 C CA . LYS A 1 84 ? -13.759 4.777 2.978 1.00 89.50 84 LYS A CA 1
ATOM 674 C C . LYS A 1 84 ? -12.555 3.847 3.164 1.00 89.50 84 LYS A C 1
ATOM 676 O O . LYS A 1 84 ? -12.736 2.637 3.114 1.00 89.50 84 LYS A O 1
ATOM 681 N N . LEU A 1 85 ? -11.373 4.393 3.446 1.00 91.25 85 LEU A N 1
ATOM 682 C CA . LEU A 1 85 ? -10.149 3.618 3.667 1.00 91.25 85 LEU A CA 1
ATOM 683 C C . LEU A 1 85 ? -10.208 2.849 4.986 1.00 91.25 85 LEU A C 1
ATOM 685 O O . LEU A 1 85 ? -9.916 1.657 5.012 1.00 91.25 85 LEU A O 1
ATOM 689 N N . LYS A 1 86 ? -10.729 3.475 6.049 1.00 91.94 86 LYS A N 1
ATOM 690 C CA . LYS A 1 86 ? -10.952 2.808 7.346 1.00 91.94 86 LYS A CA 1
ATOM 691 C C . LYS A 1 86 ? -11.806 1.537 7.230 1.00 91.94 86 LYS A C 1
ATOM 693 O O . LYS A 1 86 ? -11.549 0.563 7.930 1.00 91.94 86 LYS A O 1
ATOM 698 N N . LYS A 1 87 ? -12.806 1.519 6.339 1.00 90.81 87 LYS A N 1
ATOM 699 C CA . LYS A 1 87 ? -13.654 0.331 6.110 1.00 90.81 87 LYS A CA 1
ATOM 700 C C . LYS A 1 87 ? -12.892 -0.825 5.463 1.00 90.81 87 LYS A C 1
ATOM 702 O O . LYS A 1 87 ? -13.210 -1.981 5.718 1.00 90.81 87 LYS A O 1
ATOM 707 N N . ILE A 1 88 ? -11.888 -0.523 4.642 1.00 93.44 88 ILE A N 1
ATOM 708 C CA . ILE A 1 88 ? -11.083 -1.535 3.950 1.00 93.44 88 ILE A CA 1
ATOM 709 C C . ILE A 1 88 ? -10.141 -2.245 4.930 1.00 93.44 88 ILE A C 1
ATOM 711 O O . ILE A 1 88 ? -9.775 -3.390 4.687 1.00 93.44 88 ILE A O 1
ATOM 715 N N . THR A 1 89 ? -9.797 -1.631 6.066 1.00 93.62 89 THR A N 1
ATOM 716 C CA . THR A 1 89 ? -8.843 -2.176 7.046 1.00 93.62 89 THR A CA 1
ATOM 717 C C . THR A 1 89 ? -9.169 -3.601 7.494 1.00 93.62 89 THR A C 1
ATOM 719 O O . THR A 1 89 ? -8.265 -4.434 7.562 1.00 93.62 89 THR A O 1
ATOM 722 N N . GLN A 1 90 ? -10.442 -3.912 7.758 1.00 93.62 90 GLN A N 1
ATOM 723 C CA . GLN A 1 90 ? -10.841 -5.265 8.160 1.00 93.62 90 GLN A CA 1
ATOM 724 C C . GLN A 1 90 ? -10.628 -6.273 7.026 1.00 93.62 90 GLN A C 1
ATOM 726 O O . GLN A 1 90 ? -10.043 -7.332 7.245 1.00 93.62 90 GLN A O 1
ATOM 731 N N . LEU A 1 91 ? -11.053 -5.931 5.806 1.00 95.81 91 LEU A N 1
ATOM 732 C CA . LEU A 1 91 ? -10.858 -6.791 4.640 1.00 95.81 91 LEU A CA 1
ATOM 733 C C . LEU A 1 91 ? -9.368 -6.983 4.329 1.00 95.81 91 LEU A C 1
ATOM 735 O O . LEU A 1 91 ? -8.948 -8.099 4.048 1.00 95.81 91 LEU A O 1
ATOM 739 N N . ASN A 1 92 ? -8.564 -5.925 4.437 1.00 96.75 92 ASN A N 1
ATOM 740 C CA . ASN A 1 92 ? -7.114 -5.976 4.270 1.00 96.75 92 ASN A CA 1
ATOM 741 C C . ASN A 1 92 ? -6.462 -6.946 5.273 1.00 96.75 92 ASN A C 1
ATOM 743 O O . ASN A 1 92 ? -5.654 -7.786 4.890 1.00 96.75 92 ASN A O 1
ATOM 747 N N . ALA A 1 93 ? -6.862 -6.895 6.548 1.00 96.75 93 ALA A N 1
ATOM 748 C CA . ALA A 1 93 ? -6.359 -7.819 7.564 1.00 96.75 93 ALA A CA 1
ATOM 749 C C . ALA A 1 93 ? -6.731 -9.283 7.266 1.00 96.75 93 ALA A C 1
ATOM 751 O O . ALA A 1 93 ? -5.898 -10.175 7.434 1.00 96.75 93 ALA A O 1
ATOM 752 N N . LEU A 1 94 ? -7.957 -9.534 6.794 1.00 97.69 94 LEU A N 1
ATOM 753 C CA . LEU A 1 94 ? -8.386 -10.876 6.394 1.00 97.69 94 LEU A CA 1
ATOM 754 C C . LEU A 1 94 ? -7.615 -11.372 5.173 1.00 97.69 94 LEU A C 1
ATOM 756 O O . LEU A 1 94 ? -7.072 -12.468 5.222 1.00 97.69 94 LEU A O 1
ATOM 760 N N . LEU A 1 95 ? -7.501 -10.563 4.118 1.00 97.62 95 LEU A N 1
ATOM 761 C CA . LEU A 1 95 ? -6.717 -10.906 2.928 1.00 97.62 95 LEU A CA 1
ATOM 762 C C . LEU A 1 95 ? -5.271 -11.265 3.287 1.00 97.62 95 LEU A C 1
ATOM 764 O O . LEU A 1 95 ? -4.731 -12.224 2.742 1.00 97.62 95 LEU A O 1
ATOM 768 N N . ALA A 1 96 ? -4.671 -10.528 4.225 1.00 97.25 96 ALA A N 1
ATOM 769 C CA . ALA A 1 96 ? -3.284 -10.726 4.612 1.00 97.25 96 ALA A CA 1
ATOM 770 C C . ALA A 1 96 ? -3.042 -12.000 5.445 1.00 97.25 96 ALA A C 1
ATOM 772 O O . ALA A 1 96 ? -2.001 -12.646 5.303 1.00 97.25 96 ALA A O 1
ATOM 773 N N . HIS A 1 97 ? -3.965 -12.360 6.341 1.00 97.50 97 HIS A N 1
ATOM 774 C CA . HIS A 1 97 ? -3.696 -13.389 7.355 1.00 97.50 97 HIS A CA 1
ATOM 775 C C . HIS A 1 97 ? -4.641 -14.590 7.312 1.00 97.50 97 HIS A C 1
ATOM 777 O O . HIS A 1 97 ? -4.240 -15.686 7.696 1.00 97.50 97 HIS A O 1
ATOM 783 N N . GLN A 1 98 ? -5.894 -14.400 6.894 1.00 97.38 98 GLN A N 1
ATOM 784 C CA . GLN A 1 98 ? -6.937 -15.433 6.887 1.00 97.38 98 GLN A CA 1
ATOM 785 C C . GLN A 1 98 ? -7.897 -15.241 5.699 1.00 97.38 98 GLN A C 1
ATOM 787 O O . GLN A 1 98 ? -9.093 -15.006 5.898 1.00 97.38 98 GLN A O 1
ATOM 792 N N . PRO A 1 99 ? -7.412 -15.333 4.447 1.00 97.06 99 PRO A N 1
ATOM 793 C CA . PRO A 1 99 ? -8.232 -15.031 3.273 1.00 97.06 99 PRO A CA 1
ATOM 794 C C . PRO A 1 99 ? -9.463 -15.945 3.145 1.00 97.06 99 PRO A C 1
ATOM 796 O O . PRO A 1 99 ? -10.485 -15.533 2.605 1.00 97.06 99 PRO A O 1
ATOM 799 N N . TRP A 1 100 ? -9.411 -17.161 3.696 1.00 97.56 100 TRP A N 1
ATOM 800 C CA . TRP A 1 100 ? -10.540 -18.101 3.731 1.00 97.56 100 TRP A CA 1
ATOM 801 C C . TRP A 1 100 ? -11.694 -17.673 4.653 1.00 97.56 100 TRP A C 1
ATOM 803 O O . TRP A 1 100 ? -12.787 -18.214 4.533 1.00 97.56 100 TRP A O 1
ATOM 813 N N . ALA A 1 101 ? -11.473 -16.731 5.575 1.00 97.50 101 ALA A N 1
ATOM 814 C CA . ALA A 1 101 ? -12.505 -16.225 6.484 1.00 97.50 101 ALA A CA 1
ATOM 815 C C . ALA A 1 101 ? -13.330 -15.071 5.881 1.00 97.50 101 ALA A C 1
ATOM 817 O O . ALA A 1 101 ? -14.249 -14.557 6.522 1.00 97.50 101 ALA A O 1
ATOM 818 N N . ILE A 1 102 ? -13.013 -14.646 4.653 1.00 96.94 102 ILE A N 1
ATOM 819 C CA . ILE A 1 102 ? -13.765 -13.607 3.950 1.00 96.94 102 ILE A CA 1
ATOM 820 C C . ILE A 1 102 ? -15.172 -14.126 3.637 1.00 96.94 102 ILE A C 1
ATOM 822 O O . ILE A 1 102 ? -15.362 -15.222 3.118 1.00 96.94 102 ILE A O 1
ATOM 826 N N . SER A 1 103 ? -16.165 -13.292 3.932 1.00 96.19 103 SER A N 1
ATOM 827 C CA . SER A 1 103 ? -17.586 -13.569 3.713 1.00 96.19 103 SER A CA 1
ATOM 828 C C . SER A 1 103 ? -18.236 -12.421 2.934 1.00 96.19 103 SER A C 1
ATOM 830 O O . SER A 1 103 ? -17.678 -11.317 2.903 1.00 96.19 103 SER A O 1
ATOM 832 N N . PRO A 1 104 ? -19.423 -12.632 2.335 1.00 95.25 104 PRO A N 1
ATOM 833 C CA . PRO A 1 104 ? -20.161 -11.569 1.654 1.00 95.25 104 PRO A CA 1
ATOM 834 C C . PRO A 1 104 ? -20.409 -10.334 2.528 1.00 95.25 104 PRO A C 1
ATOM 836 O O . PRO A 1 104 ? -20.406 -9.225 2.004 1.00 95.25 104 PRO A O 1
ATOM 839 N N . ASP A 1 105 ? -20.535 -10.497 3.849 1.00 92.75 105 ASP A N 1
ATOM 840 C CA . ASP A 1 105 ? -20.734 -9.387 4.789 1.00 92.75 105 ASP A CA 1
ATOM 841 C C . ASP A 1 105 ? -19.542 -8.418 4.807 1.00 92.75 105 ASP A C 1
ATOM 843 O O . ASP A 1 105 ? -19.714 -7.198 4.838 1.00 92.75 105 ASP A O 1
ATOM 847 N N . HIS A 1 106 ? -18.318 -8.943 4.703 1.00 93.12 106 HIS A N 1
ATOM 848 C CA . HIS A 1 106 ? -17.108 -8.122 4.629 1.00 93.12 106 HIS A CA 1
ATOM 849 C C . HIS A 1 106 ? -17.070 -7.268 3.354 1.00 93.12 106 HIS A C 1
ATOM 851 O O . HIS A 1 106 ? -16.564 -6.147 3.369 1.00 93.12 106 HIS A O 1
ATOM 857 N N . ILE A 1 107 ? -17.631 -7.783 2.256 1.00 91.69 107 ILE A N 1
ATOM 858 C CA . ILE A 1 107 ? -17.741 -7.071 0.979 1.00 91.69 107 ILE A CA 1
ATOM 859 C C . ILE A 1 107 ? -18.886 -6.055 1.033 1.00 91.69 107 ILE A C 1
ATOM 861 O O . ILE A 1 107 ? -18.718 -4.901 0.649 1.00 91.69 107 ILE A O 1
ATOM 865 N N . ALA A 1 108 ? -20.030 -6.464 1.576 1.00 91.25 108 ALA A N 1
ATOM 866 C CA . ALA A 1 108 ? -21.216 -5.650 1.797 1.00 91.25 108 ALA A CA 1
ATOM 867 C C . ALA A 1 108 ? -20.898 -4.337 2.534 1.00 91.25 108 ALA A C 1
ATOM 869 O O . ALA A 1 108 ? -21.288 -3.263 2.073 1.00 91.25 108 ALA A O 1
ATOM 870 N N . VAL A 1 109 ? -20.152 -4.389 3.642 1.00 88.81 109 VAL A N 1
ATOM 871 C CA . VAL A 1 109 ? -19.798 -3.205 4.456 1.00 88.81 109 VAL A CA 1
ATOM 872 C C . VAL A 1 109 ? -19.116 -2.095 3.641 1.00 88.81 109 VAL A C 1
ATOM 874 O O . VAL A 1 109 ? -19.257 -0.908 3.963 1.00 88.81 109 VAL A O 1
ATOM 877 N N . LEU A 1 110 ? -18.423 -2.444 2.552 1.00 86.75 110 LEU A N 1
ATOM 878 C CA . LEU A 1 110 ? -17.803 -1.465 1.656 1.00 86.75 110 LEU A CA 1
ATOM 879 C C . LEU A 1 110 ? -18.845 -0.609 0.913 1.00 86.75 110 LEU A C 1
ATOM 881 O O . LEU A 1 110 ? -18.576 0.559 0.627 1.00 86.75 110 LEU A O 1
ATOM 885 N N . PHE A 1 111 ? -20.043 -1.149 0.671 1.00 82.81 111 PHE A N 1
ATOM 886 C CA . PHE A 1 111 ? -21.132 -0.496 -0.059 1.00 82.81 111 PHE A CA 1
ATOM 887 C C . PHE A 1 111 ? -22.149 0.217 0.855 1.00 82.81 111 PHE A C 1
ATOM 889 O O . PHE A 1 111 ? -22.592 1.318 0.535 1.00 82.81 111 PHE A O 1
ATOM 896 N N . TYR A 1 112 ? -22.497 -0.355 2.014 1.00 65.69 112 TYR A N 1
ATOM 897 C CA . TYR A 1 112 ? -23.722 -0.011 2.770 1.00 65.69 112 TYR A CA 1
ATOM 898 C C . TYR A 1 112 ? -23.743 1.300 3.585 1.00 65.69 112 TYR A C 1
ATOM 900 O O . TYR A 1 112 ? -24.611 1.486 4.427 1.00 65.69 112 TYR A O 1
ATOM 908 N N . LEU A 1 113 ? -22.835 2.249 3.360 1.00 52.94 113 LEU A N 1
ATOM 909 C CA . LEU A 1 113 ? -22.801 3.515 4.125 1.00 52.94 113 LEU A CA 1
ATOM 910 C C . LEU A 1 113 ? -22.594 4.736 3.208 1.00 52.94 113 LEU A C 1
ATOM 912 O O . LEU A 1 113 ? -21.883 5.677 3.562 1.00 52.94 113 LEU A O 1
ATOM 916 N N . LEU A 1 114 ? -23.157 4.659 1.997 1.00 49.59 114 LEU A N 1
ATOM 917 C CA . LEU A 1 114 ? -23.461 5.802 1.122 1.00 49.59 114 LEU A CA 1
ATOM 918 C C . LEU A 1 114 ? -24.913 6.306 1.310 1.00 49.59 114 LEU A C 1
ATOM 920 O O . LEU A 1 114 ? -25.340 7.184 0.565 1.00 49.59 114 LEU A O 1
ATOM 924 N N . LEU A 1 115 ? -25.638 5.760 2.296 1.00 41.44 115 LEU A N 1
ATOM 925 C CA . LEU A 1 115 ? -26.920 6.247 2.813 1.00 41.44 115 LEU A CA 1
ATOM 926 C C . LEU A 1 115 ? -26.719 6.796 4.228 1.00 41.44 115 LEU A C 1
ATOM 928 O O . LEU A 1 115 ? -25.955 6.152 4.990 1.00 41.44 115 LEU A O 1
#

Nearest PDB structures (foldseek):
  5cuf-assembly4_D  TM=9.916E-01  e=4.144E-06  Homo sapiens
  5cuf-assembly2_B  TM=9.919E-01  e=6.268E-06  Homo sapiens
  5dj4-assembly2_B  TM=9.931E-01  e=1.510E-05  Homo sapiens
  2ouw-assembly1_B  TM=7.210E-01  e=2.657E-01  Rhodospirillum rubrum

Secondary structure (DSSP, 8-state):
-PPPPHHHHHHTTSHHHHHHHHHHHHHHHHS--SS-HHHHHHHHHHHHGGGT-HHHHHHHHHHHHHTT--THHHHSHHHHS-HHHHHHHHHHHHHHH-GGG--HHHHHHHHTT--

Mean predicted aligned error: 4.31 Å

pLDDT: mean 91.96, std 10.61, range [37.88, 97.69]

Foldseek 3Di:
DDDQDPVLVVCVVPVVSSVVVVVVVCCQQPNDDPDQNLVSLLLQLLLCVLVPVVVSNVVSVVVSVVSVHDVCCVVVPPVSDDPLSVLCNVVSNCVNPPVVPDDVVSVVSSPPPVD

Radius of gyration: 15.64 Å; Cα contacts (8 Å, |Δi|>4): 80; chains: 1; bounding box: 44×33×31 Å

Solvent-accessible surface area (backbone atoms only — not comparable to full-atom values): 6769 Å² total; per-residue (Å²): 131,86,80,83,46,74,64,54,63,60,37,55,78,41,58,71,60,31,52,55,50,52,51,49,50,45,45,71,55,72,40,92,64,97,65,57,54,26,59,48,29,49,52,49,30,60,56,35,60,76,70,70,38,58,74,60,30,56,53,29,53,52,50,15,50,77,55,69,34,66,66,56,35,72,76,48,34,69,81,58,38,58,72,73,59,57,62,44,51,61,53,51,51,29,62,74,76,43,54,86,75,68,48,71,66,69,57,46,64,74,61,75,69,84,115

Organism: Reticulomyxa filosa (NCBI:txid46433)

Sequence (115 aa):
MYSVTNLDLLLSKYPSYWADFSNFNATLMLGNGPILQEWRYYLAIMAASRYDCEPLIGFLECKFQEHHGNPAWLIGGLDASDRKLKKITQLNALLAHQPWAISPDHIAVLFYLLL

InterPro domains:
  IPR0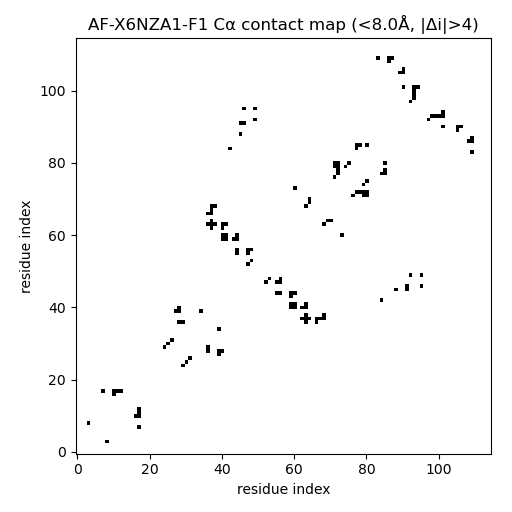06730 Sestrin [PF04636] (4-110)
  IPR006730 Sestrin [PTHR12474] (4-110)
  IPR029032 AhpD-like [SSF69118] (4-111)

=== Feature glossary ===
The record interleaves many kinds of information about one protein. Here is each kind framed as the question it answers.

Q: What does the local fold look like, residue by residue?
A: The Foldseek 3Di string encodes local tertiary geometry as a 20-letter alphabet — one character per residue — derived from the relative positions of nearby Cα atoms. Unlike the amino-acid sequence, 3Di is a direct function of the 3D structure, so two proteins with the same fold have similar 3Di strings even at low sequence identity.

Q: Which residues are in helices, strands, or loops?
A: The SS8 string is DSSP's per-residue secondary-structure call. α-helix (H) means an i→i+4 H-bond ladder; β-strand (E) means the residue participates in a β-sheet; 3₁₀ (G) and π (I) are tighter and wider helices; T/S are turns/bends; '-' is loop.

Q: How big and how compact is the whole molecule?
A: Radius of gyration (Rg) is the root-mean-square distance of Cα atoms from their centroid — a single number for overall size and compactness. A globular domain of N residues has Rg ≈ 2.2·N^0.38 Å; an extended or disordered chain has a much larger Rg. The Cα contact count is the number of residue pairs whose Cα atoms are within 8 Å and are more than four positions apart in sequence — a standard proxy for tertiary packing density. The bounding box is the smallest axis-aligned box enclosing all Cα atoms.

Q: Where is each backbone atom in 3D?
A: Structure coordinates are given as an mmCIF _atom_site loop: one row per atom with element, residue name, chain id, sequence number, and x/y/z position in Å. Only the four main-chain atoms per residue are included here; side chains are omitted to keep the record compact.

Q: What is the amino-acid chain?
A: Primary structure: the covalent order of the twenty standard amino acids along the backbone. Two proteins with the same sequence will (almost always) fold to the same structure; two with 30% identity often share a fold but not the details.

Q: What if only a Cα trace is available?
A: Three-state secondary structure (P-SEA) collapses the eight DSSP classes into helix (a), strand (b), and coil (c). P-SEA assigns these from Cα geometry alone — distances and angles — without requiring backbone oxygens, so it works on any Cα trace.

Q: What family and function is it annotated with?
A: Database cross-references. InterPro integrates a dozen domain/family signature databases into unified entries with residue-range hits. GO terms attach function/process/location labels with evidence codes. CATH codes position the fold in a four-level structural taxonomy. Organism is the NCBI-taxonomy species name.

Q: How confident is the AlphaFold model at each residue?
A: pLDDT is the predicted lDDT-Cα score: AlphaFold's confidence that the local environment of each residue (all inter-atomic distances within 15 Å) is correctly placed. It is a per-residue number between 0 and 100, with higher meaning more reliable.

Q: How mobile is each atom in the crystal?
A: B-factor (Debye–Waller factor) reflects atomic displacement in the crystal lattice. It is an experimental observable (units Å²), not a prediction; low values mean the atom is pinned down, high values mean it moves or is heterogeneous across the crystal.

Q: Which residues are buried vs exposed?
A: SASA measures how much of the protein is reachable by solvent. It is computed by rolling a water-sized probe over the atomic surface and summing the exposed area (Å²). Per-residue SASA distinguishes core (buried, low SASA) from surface (exposed, h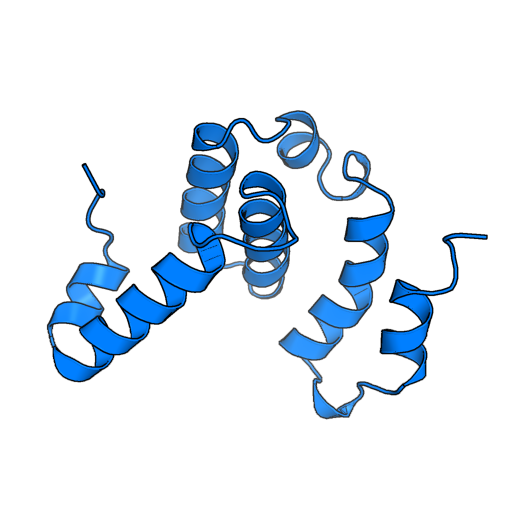igh SASA) residues; total SASA is a whole-molecule size measure.

Q: What do the diagnostic plots show?
A: Plot images: a contact map (which residues are close in 3D, as an N×N binary image), a Ramachandran scatter (backbone torsion angles, revealing secondary-structure composition at a glance), and — for AlphaFold structures — a PAE heatmap (pairwise prediction confidence).

Q: What known structures does this most resemble?
A: The Foldseek neighbor list gives the closest experimentally determined structures in the PDB, ranked by structural alignment. TM-score near 1 means near-identical fold; near 0.3 means only rough topology match. This is how one finds what a novel AlphaFold prediction most resembles in the solved-structure universe.

Q: Are the domains correctly placed relative to each other?
A: Predicted aligned error is AlphaFold's pairwise confidence. Unlike pLDDT (per-residue), PAE is per-residue-pair and captures whether two parts of the structure are correctly placed relative to each other. Units are ångströms of expected positional error.

Q: What do the rendered images show?
A: Structure images are PyMOL renders from six orthogonal camera directions. Cartoon representation draws helices as coils and strands as arrows; sticks shows the backbone as bonds; surface shows the solvent-excluded envelope. Rainbow coloring maps sequence position to hue (blue→red, N→C); chain coloring assigns a distinct color per polypeptide.

Q: What are the backbone torsion angles?
A: φ (phi) and ψ (psi) are the two rotatable backbone dihedrals per residue: φ is the C(i-1)–N–Cα–C torsion, ψ is the N–Cα–C–N(i+1) torsion, both in degrees on (−180°, 180°]. α-helical residues cluster near (−60°, −45°); β-strand residues near (−120°, +130°). A Ramachandran plot is simply a scatter of (φ, ψ) for every residue.